Protein AF-A0A3B9PNT5-F1 (afdb_monomer)

Sequence (112 aa):
MKRILAICIAGLFSGGALAADLMQVYRDALANDAKFSAARAQYEAGQEKVVQGRAGLLPQVGMDANTTWNDANLKPGGGRLPTTESYNSNGYGVQLTQPLFRWQNWVQFKQG

Secondary structure (DSSP, 8-state):
-HHHHHHHHHHHT-----PPPHHHHHHHHHHH-HHHHHHHHHHHHHHHHHHHHHHTTSPEEEEEEEEEEEEEEE--SSSPPPEEEEEEEEEEEEEEE--S--HHHHHHHHH-

Nearest PDB structures (foldseek):
  8ekm-assembly1_E  TM=8.157E-01  e=6.311E-01  Clostridioides difficile R20291
  4tw1-assembly1_G  TM=7.531E-01  e=8.207E-01  Staphylococcus aureus subsp. aureus USA300_TCH1516
  4r25-assembly1_A  TM=3.579E-01  e=1.300E+00  Bacillus subtilis subsp. subtilis str. 168
  3o44-assembly1_B  TM=4.616E-01  e=1.805E+00  Vibrio cholerae 12129(1)
  8rna-assembly1_E  TM=3.682E-01  e=2.676E+00  Influenza B virus (B/Memphis/13/2003)

Radius of gyration: 35.28 Å; Cα contacts (8 Å, |Δi|>4): 92; chains: 1; bounding box: 79×71×75 Å

pLDDT: mean 85.48, std 12.15, range [53.5, 97.69]

Solvent-accessible surface area (backbone atoms only — not comparable to full-atom values): 6824 Å² total; per-residue (Å²): 113,74,70,60,54,54,52,57,54,54,57,75,66,63,68,73,85,74,75,77,49,69,69,54,54,50,53,52,41,75,74,63,38,63,67,61,53,48,53,50,51,51,51,54,55,51,60,48,31,38,56,56,20,48,55,60,71,44,68,46,76,51,74,49,75,50,74,45,81,42,79,44,79,45,75,53,81,90,88,52,76,71,46,78,50,73,52,77,47,73,49,75,49,76,47,80,49,69,76,91,80,60,70,69,38,54,53,46,32,73,68,73

Foldseek 3Di:
DVVVVVVVVVVVPPPDPPPQDPVNVVVVCCVPPPVNVVVVVVVVVVVCQLVVLVVLQAKDKDKDKDKDWDWDFDDDPDPDDIDIDIDMDIDIDMDIGHDPDDVVSVVSNVVD

Mean predicted aligned error: 12.71 Å

Structure (mmCIF, N/CA/C/O backbone):
data_AF-A0A3B9PNT5-F1
#
_entry.id   AF-A0A3B9PNT5-F1
#
loop_
_atom_site.group_PDB
_atom_site.id
_atom_site.type_symbol
_atom_site.label_atom_id
_atom_site.label_alt_id
_atom_site.label_comp_id
_atom_site.label_asym_id
_atom_site.label_entity_id
_atom_site.label_seq_id
_atom_site.pdbx_PDB_ins_code
_atom_site.Cartn_x
_atom_site.Cartn_y
_atom_site.Cartn_z
_atom_site.occupancy
_atom_site.B_iso_or_equiv
_atom_site.auth_seq_id
_atom_site.auth_comp_id
_atom_site.auth_asym_id
_atom_site.auth_atom_id
_atom_site.pdbx_PDB_model_num
ATOM 1 N N . MET A 1 1 ? -17.929 48.471 53.606 1.00 54.31 1 MET A N 1
ATOM 2 C CA . MET A 1 1 ? -18.390 48.685 52.211 1.00 54.31 1 MET A CA 1
ATOM 3 C C . MET A 1 1 ? -17.729 47.750 51.191 1.00 54.31 1 MET A C 1
ATOM 5 O O . MET A 1 1 ? -18.456 47.113 50.447 1.00 54.31 1 MET A O 1
ATOM 9 N N . LYS A 1 2 ? -16.398 47.559 51.190 1.00 53.50 2 LYS A N 1
ATOM 10 C CA . LYS A 1 2 ? -15.703 46.677 50.216 1.00 53.50 2 LYS A CA 1
ATOM 11 C C . LYS A 1 2 ? -16.120 45.188 50.254 1.00 53.50 2 LYS A C 1
ATOM 13 O O . LYS A 1 2 ? -16.168 44.545 49.216 1.00 53.50 2 LYS A O 1
ATOM 18 N N . ARG A 1 3 ? -16.473 44.655 51.435 1.00 59.78 3 ARG A N 1
ATOM 19 C CA . ARG A 1 3 ? -16.910 43.250 51.609 1.00 59.78 3 ARG A CA 1
ATOM 20 C C . ARG A 1 3 ? -18.320 42.965 51.072 1.00 59.78 3 ARG A C 1
ATOM 22 O O . ARG A 1 3 ? -18.572 41.865 50.609 1.00 59.78 3 ARG A O 1
ATOM 29 N N . ILE A 1 4 ? -19.207 43.962 51.095 1.00 70.31 4 ILE A N 1
ATOM 30 C CA . ILE A 1 4 ? -20.580 43.837 50.575 1.00 70.31 4 ILE A CA 1
ATOM 31 C C . ILE A 1 4 ? -20.550 43.832 49.044 1.00 70.31 4 ILE A C 1
ATOM 33 O O . ILE A 1 4 ? -21.195 43.003 48.415 1.00 70.31 4 ILE A O 1
ATOM 37 N N . LEU A 1 5 ? -19.705 44.684 48.452 1.00 68.50 5 LEU A N 1
ATOM 38 C CA . LEU A 1 5 ? -19.495 44.721 47.006 1.00 68.50 5 LEU A CA 1
ATOM 39 C C . LEU A 1 5 ? -18.937 43.388 46.470 1.00 68.50 5 LEU A C 1
ATOM 41 O O . LEU A 1 5 ? -19.401 42.900 45.446 1.00 68.50 5 LEU A O 1
ATOM 45 N N . ALA A 1 6 ? -18.000 42.764 47.194 1.00 69.56 6 ALA A N 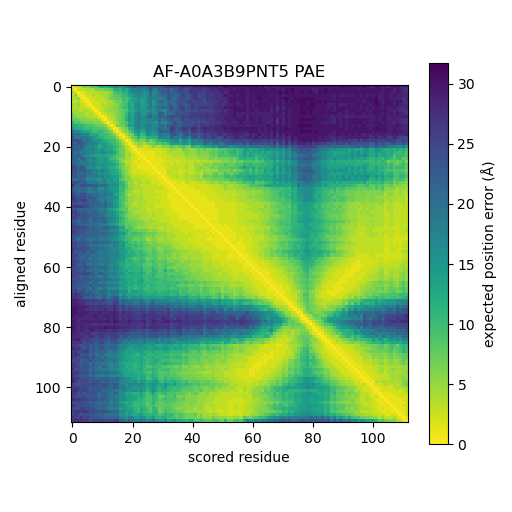1
ATOM 46 C CA . ALA A 1 6 ? -17.445 41.459 46.826 1.00 69.56 6 ALA A CA 1
ATOM 47 C C . ALA A 1 6 ? -18.493 40.326 46.850 1.00 69.56 6 ALA A C 1
ATOM 49 O O . ALA A 1 6 ? -18.469 39.454 45.986 1.00 69.56 6 ALA A O 1
ATOM 50 N N . ILE A 1 7 ? -19.443 40.362 47.793 1.00 72.50 7 ILE A N 1
ATOM 51 C CA . ILE A 1 7 ? -20.529 39.372 47.894 1.00 72.50 7 ILE A CA 1
ATOM 52 C C . ILE A 1 7 ? -21.556 39.563 46.768 1.00 72.50 7 ILE A C 1
ATOM 54 O O . ILE A 1 7 ? -21.992 38.584 46.166 1.00 72.50 7 ILE A O 1
ATOM 58 N N . CYS A 1 8 ? -21.898 40.808 46.421 1.00 67.62 8 CYS A N 1
ATOM 59 C CA . CYS A 1 8 ? -22.791 41.098 45.296 1.00 67.62 8 CYS A CA 1
ATOM 60 C C . CYS A 1 8 ? -22.202 40.657 43.946 1.00 67.62 8 CYS A C 1
ATOM 62 O O . CYS A 1 8 ? -22.927 40.128 43.108 1.00 67.62 8 CYS A O 1
ATOM 64 N N . ILE A 1 9 ? -20.890 40.823 43.746 1.00 69.00 9 ILE A N 1
ATOM 65 C CA . ILE A 1 9 ? -20.208 40.375 42.521 1.00 69.00 9 ILE A CA 1
ATOM 66 C C . ILE A 1 9 ? -20.164 38.842 42.445 1.00 69.00 9 ILE A C 1
ATOM 68 O O . ILE A 1 9 ? -20.408 38.284 41.380 1.00 69.00 9 ILE A O 1
ATOM 72 N N . ALA A 1 10 ? -19.931 38.149 43.564 1.00 67.69 10 ALA A N 1
ATOM 73 C CA . ALA A 1 10 ? -19.965 36.685 43.601 1.00 67.69 10 ALA A CA 1
ATOM 74 C C . ALA A 1 10 ? -21.370 36.118 43.310 1.00 67.69 10 ALA A C 1
ATOM 76 O O . ALA A 1 10 ? -21.492 35.105 42.626 1.00 67.69 10 ALA A O 1
ATOM 77 N N . GLY A 1 11 ? -22.433 36.795 43.762 1.00 67.25 11 GLY A N 1
ATOM 78 C CA . GLY A 1 11 ? -23.819 36.408 43.472 1.00 67.25 11 GLY A CA 1
ATOM 79 C C . GLY A 1 11 ? -24.211 36.553 41.996 1.00 67.25 11 GLY A C 1
ATOM 80 O O . GLY A 1 11 ? -24.981 35.743 41.491 1.00 67.25 11 GLY A O 1
ATOM 81 N N . LEU A 1 12 ? -23.639 37.526 41.278 1.00 65.38 12 LEU A N 1
ATOM 82 C CA . LEU A 1 12 ? -23.878 37.719 39.838 1.00 65.38 12 LEU A CA 1
ATOM 83 C C . LEU A 1 12 ? -23.217 36.639 38.962 1.00 65.38 12 LEU A C 1
ATOM 85 O O . LEU A 1 12 ? -23.645 36.437 37.829 1.00 65.38 12 LEU A O 1
ATOM 89 N N . PHE A 1 13 ? -22.219 35.920 39.488 1.00 61.38 13 PHE A N 1
ATOM 90 C CA . PHE A 1 13 ? -21.577 34.772 38.830 1.00 61.38 13 PHE A CA 1
ATOM 91 C C . PHE A 1 13 ? -22.154 33.414 39.256 1.00 61.38 13 PHE A C 1
ATOM 93 O O . PHE A 1 13 ? -21.686 32.379 38.785 1.00 61.38 13 PHE A O 1
ATOM 100 N N . SER A 1 14 ? -23.204 33.395 40.087 1.00 60.19 14 SER A N 1
ATOM 101 C CA . SER A 1 14 ? -23.994 32.193 40.378 1.00 60.19 14 SER A CA 1
ATOM 102 C C . SER A 1 14 ? -24.901 31.847 39.187 1.00 60.19 14 SER A C 1
ATOM 104 O O . SER A 1 14 ? -26.127 31.801 39.304 1.00 60.19 14 SER A O 1
ATOM 106 N N . GLY A 1 15 ? -24.302 31.631 38.014 1.00 60.94 15 GLY A N 1
ATOM 107 C CA . GLY A 1 15 ? -24.979 31.027 36.875 1.00 60.94 15 GLY A CA 1
ATOM 108 C C . GLY A 1 15 ? -25.471 29.646 37.289 1.00 60.94 15 GLY A C 1
ATOM 109 O O . GLY A 1 15 ? -24.680 28.814 37.732 1.00 60.94 15 GLY A O 1
ATOM 110 N N . GLY A 1 16 ? -26.785 29.435 37.217 1.00 54.53 16 GLY A N 1
ATOM 111 C CA . GLY A 1 16 ? -27.402 28.165 37.574 1.00 54.53 16 GLY A CA 1
ATOM 112 C C . GLY A 1 16 ? -26.721 27.011 36.844 1.00 54.53 16 GLY A C 1
ATOM 113 O O . GLY A 1 16 ? -26.426 27.109 35.654 1.00 54.53 16 GLY A O 1
ATOM 114 N N . ALA A 1 17 ? -26.469 25.920 37.563 1.00 58.62 17 ALA A N 1
ATOM 115 C CA . ALA A 1 17 ? -26.061 24.669 36.949 1.00 58.62 17 ALA A CA 1
ATOM 116 C C . ALA A 1 17 ? -27.192 24.213 36.011 1.00 58.62 17 ALA A C 1
ATOM 118 O O . ALA A 1 17 ? -28.193 23.657 36.459 1.00 58.62 17 ALA A O 1
ATOM 119 N N . LEU A 1 18 ? -27.068 24.511 34.715 1.00 62.75 18 LEU A N 1
ATOM 120 C CA . LEU A 1 18 ? -27.946 23.962 33.692 1.00 62.75 18 LEU A CA 1
ATOM 121 C C . LEU A 1 18 ? -27.649 22.465 33.638 1.00 62.75 18 LEU A C 1
ATOM 123 O O . LEU A 1 18 ? -26.581 22.057 33.183 1.00 62.75 18 LEU A O 1
ATOM 127 N N . ALA A 1 19 ? -28.553 21.658 34.191 1.00 67.25 19 ALA A N 1
ATOM 128 C CA . ALA A 1 19 ? -28.446 20.211 34.111 1.00 67.25 19 ALA A CA 1
ATOM 129 C C . ALA A 1 19 ? -28.335 19.820 32.633 1.00 67.25 19 ALA A C 1
ATOM 131 O O . ALA A 1 19 ? -29.165 20.230 31.819 1.00 67.25 19 ALA A O 1
ATOM 132 N N . ALA A 1 20 ? -27.290 19.072 32.284 1.00 69.25 20 ALA A N 1
ATOM 133 C CA . ALA A 1 20 ? -27.142 18.574 30.930 1.00 69.25 20 ALA A CA 1
ATOM 134 C C . ALA A 1 20 ? -28.305 17.617 30.634 1.00 69.25 20 ALA A C 1
ATOM 136 O O . ALA A 1 20 ? -28.544 16.673 31.392 1.00 69.25 20 ALA A O 1
ATOM 137 N N . ASP A 1 21 ? -29.039 17.883 29.554 1.00 84.31 21 ASP A N 1
ATOM 138 C CA . ASP A 1 21 ? -30.103 16.997 29.097 1.00 84.31 21 ASP A CA 1
ATOM 139 C C . ASP A 1 21 ? -29.503 15.632 28.731 1.00 84.31 21 ASP A C 1
ATOM 141 O O . ASP A 1 21 ? -28.454 15.554 28.086 1.00 84.31 21 ASP A O 1
ATOM 145 N N . LEU A 1 22 ? -30.160 14.541 29.129 1.00 84.38 22 LEU A N 1
ATOM 146 C CA . LEU A 1 22 ? -29.650 13.188 28.900 1.00 84.38 22 LEU A CA 1
ATOM 147 C C . LEU A 1 22 ? -29.428 12.930 27.404 1.00 84.38 22 LEU A C 1
ATOM 149 O O . LEU A 1 22 ? -28.447 12.293 27.020 1.00 84.38 22 LEU A O 1
ATOM 153 N N . MET A 1 23 ? -30.301 13.472 26.549 1.00 89.19 23 MET A N 1
ATOM 154 C CA . MET A 1 23 ? -30.140 13.366 25.101 1.00 89.19 23 MET A CA 1
ATOM 155 C C . MET A 1 23 ? -28.972 14.192 24.567 1.00 89.19 23 MET A C 1
ATOM 157 O O . MET A 1 23 ? -28.363 13.789 23.575 1.00 89.19 23 MET A O 1
ATOM 161 N N . GLN A 1 24 ? -28.641 15.314 25.203 1.00 87.44 24 GLN A N 1
ATOM 162 C CA . GLN A 1 24 ? -27.465 16.105 24.856 1.00 87.44 24 GLN A CA 1
ATOM 163 C C . GLN A 1 24 ? -26.185 15.346 25.219 1.00 87.44 24 GLN A C 1
ATOM 165 O O . GLN A 1 24 ? -25.346 15.129 24.350 1.00 87.44 24 GLN A O 1
ATOM 170 N N . VAL A 1 25 ? -26.096 14.822 26.446 1.00 87.62 25 VAL A N 1
ATOM 171 C CA . VAL A 1 25 ? -24.952 14.008 26.894 1.00 87.62 25 VAL A CA 1
ATOM 172 C C . VAL A 1 25 ? -24.781 12.758 26.027 1.00 87.62 25 VAL A C 1
ATOM 174 O O . VAL A 1 25 ? -23.660 12.400 25.678 1.00 87.62 25 VAL A O 1
ATOM 177 N N . TYR A 1 26 ? -25.878 12.111 25.623 1.00 87.69 26 TYR A N 1
ATOM 178 C CA . TYR A 1 26 ? -25.833 10.962 24.717 1.00 87.69 26 TYR A CA 1
ATOM 179 C C . TYR A 1 26 ? -25.258 11.316 23.339 1.00 87.69 26 TYR A C 1
ATOM 181 O O . TYR A 1 26 ? -24.426 10.579 22.813 1.00 87.69 26 TYR A O 1
ATOM 189 N N . ARG A 1 27 ? -25.680 12.439 22.743 1.00 89.19 27 ARG A N 1
ATOM 190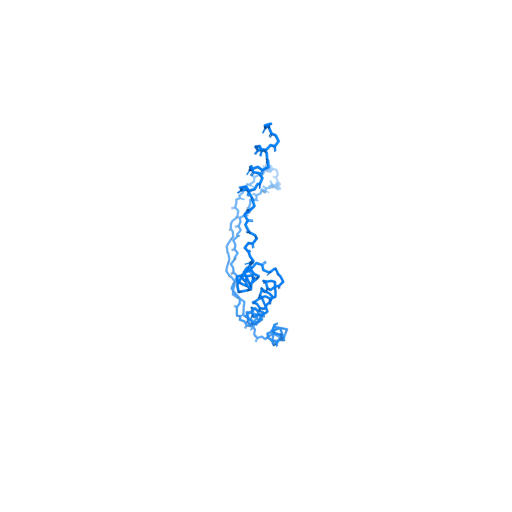 C CA . ARG A 1 27 ? -25.159 12.890 21.441 1.00 89.19 27 ARG A CA 1
ATOM 191 C C . ARG A 1 27 ? -23.684 13.262 21.533 1.00 89.19 27 ARG A C 1
ATOM 193 O O . ARG A 1 27 ? -22.914 12.869 20.660 1.00 89.19 27 ARG A O 1
ATOM 200 N N . ASP A 1 28 ? -23.301 13.956 22.600 1.00 87.44 28 ASP A N 1
ATOM 201 C CA . ASP A 1 28 ? -21.912 14.336 22.851 1.00 87.44 28 ASP A CA 1
ATOM 202 C C . ASP A 1 28 ? -21.030 13.097 23.041 1.00 87.44 28 ASP A C 1
ATOM 204 O O . ASP A 1 28 ? -19.941 13.026 22.469 1.00 87.44 28 ASP A O 1
ATOM 208 N N . ALA A 1 29 ? -21.522 12.084 23.764 1.00 86.81 29 ALA A N 1
ATOM 209 C CA . ALA A 1 29 ? -20.847 10.799 23.911 1.00 86.81 29 ALA A CA 1
ATOM 210 C C . ALA A 1 29 ? -20.747 10.051 22.574 1.00 86.81 29 ALA A C 1
ATOM 212 O O . ALA A 1 29 ? -19.675 9.580 22.221 1.00 86.81 29 ALA A O 1
ATOM 213 N N . LEU A 1 30 ? -21.811 9.986 21.774 1.00 86.81 30 LEU A N 1
ATOM 214 C CA . LEU A 1 30 ? -21.770 9.304 20.476 1.00 86.81 30 LEU A CA 1
ATOM 215 C C . LEU A 1 30 ? -20.777 9.959 19.498 1.00 86.81 30 LEU A C 1
ATOM 217 O O . LEU A 1 30 ? -20.178 9.264 18.680 1.00 86.81 30 LEU A O 1
ATOM 221 N N . ALA A 1 31 ? -20.584 11.277 19.596 1.00 87.81 31 ALA A N 1
ATOM 222 C CA . ALA A 1 31 ? -19.636 12.020 18.772 1.00 87.81 31 ALA A CA 1
ATOM 223 C C . ALA A 1 31 ? -18.181 11.957 19.273 1.00 87.81 31 ALA A C 1
ATOM 225 O O . ALA A 1 31 ? -17.268 12.006 18.453 1.00 87.81 31 ALA A O 1
ATOM 226 N N . ASN A 1 32 ? -17.950 11.862 20.589 1.00 89.19 32 ASN A N 1
ATOM 227 C CA . ASN A 1 32 ? -16.616 12.032 21.186 1.00 89.19 32 ASN A CA 1
ATOM 228 C C . ASN A 1 32 ? -16.102 10.812 21.968 1.00 89.19 32 ASN A C 1
ATOM 230 O O . ASN A 1 32 ? -14.959 10.822 22.430 1.00 89.19 32 ASN A O 1
ATOM 234 N N . ASP A 1 33 ? -16.904 9.761 22.147 1.00 94.69 33 ASP A N 1
ATOM 235 C CA . ASP A 1 33 ? -16.468 8.567 22.866 1.00 94.69 33 ASP A CA 1
ATOM 236 C C . ASP A 1 33 ? -15.421 7.799 22.045 1.00 94.69 33 ASP A C 1
ATOM 238 O O . ASP A 1 33 ? -15.666 7.285 20.945 1.00 94.69 33 ASP A O 1
ATOM 242 N N . ALA A 1 34 ? -14.216 7.719 22.608 1.00 93.12 34 ALA A N 1
ATOM 243 C CA . ALA A 1 34 ? -13.078 7.080 21.967 1.00 93.12 34 ALA A CA 1
ATOM 244 C C . ALA A 1 34 ? -13.246 5.558 21.840 1.00 93.12 34 ALA A C 1
ATOM 246 O O . ALA A 1 34 ? -12.753 4.977 20.875 1.00 93.12 34 ALA A O 1
ATOM 247 N N . LYS A 1 35 ? -13.939 4.893 22.776 1.00 94.62 35 LYS A N 1
ATOM 248 C CA . LYS A 1 35 ? -14.145 3.436 22.727 1.00 94.62 35 LYS A CA 1
ATOM 249 C C . LYS A 1 35 ? -15.121 3.072 21.618 1.00 94.62 35 LYS A C 1
ATOM 251 O O . LYS A 1 35 ? -14.858 2.139 20.864 1.00 94.62 35 LYS A O 1
ATOM 256 N N . PHE A 1 36 ? -16.211 3.820 21.496 1.00 93.62 36 PHE A N 1
ATOM 257 C CA . PHE A 1 36 ? -17.179 3.668 20.421 1.00 93.62 36 PHE A CA 1
ATOM 258 C C . PHE A 1 36 ? -16.535 3.946 19.061 1.00 93.62 36 PHE A C 1
ATOM 260 O O . PHE A 1 36 ? -16.638 3.122 18.154 1.00 93.62 36 PHE A O 1
ATOM 267 N N . SER A 1 37 ? -15.792 5.048 18.942 1.00 93.12 37 SER A N 1
ATOM 268 C CA . SER A 1 37 ? -15.064 5.388 17.713 1.00 93.12 37 SER A CA 1
ATOM 269 C C . SER A 1 37 ? -14.039 4.314 17.336 1.00 93.12 37 SER A C 1
ATOM 271 O O . SER A 1 37 ? -13.955 3.924 16.172 1.00 93.12 37 SER A O 1
ATOM 273 N N . ALA A 1 38 ? -13.308 3.768 18.314 1.00 95.31 38 ALA A N 1
ATOM 274 C CA . ALA A 1 38 ? -12.371 2.670 18.093 1.00 95.31 38 ALA A CA 1
ATOM 275 C C . ALA A 1 38 ? -13.080 1.385 17.640 1.00 95.31 38 ALA A C 1
ATOM 277 O O . ALA A 1 38 ? -12.644 0.762 16.676 1.00 95.31 38 ALA A O 1
ATOM 278 N N . ALA A 1 39 ? -14.185 1.003 18.287 1.00 95.69 39 ALA A N 1
ATOM 279 C CA . ALA A 1 39 ? -14.974 -0.164 17.896 1.00 95.69 39 ALA A CA 1
ATOM 280 C C . ALA A 1 39 ? -15.543 -0.016 16.476 1.00 95.69 39 ALA A C 1
ATOM 282 O O . ALA A 1 39 ? -15.513 -0.962 15.690 1.00 95.69 39 ALA A O 1
ATOM 283 N N . ARG A 1 40 ? -16.001 1.188 16.114 1.00 95.25 40 ARG A N 1
ATOM 284 C CA . ARG A 1 40 ? -16.460 1.504 14.759 1.00 95.25 40 ARG A CA 1
ATOM 285 C C . ARG A 1 40 ? -15.334 1.378 13.734 1.00 95.25 40 ARG A C 1
ATOM 287 O O . ARG A 1 40 ? -15.517 0.698 12.730 1.00 95.25 40 ARG A O 1
ATOM 294 N N . ALA A 1 41 ? -14.171 1.968 13.999 1.00 96.12 41 ALA A N 1
ATOM 295 C CA . ALA A 1 41 ? -13.016 1.864 13.109 1.00 96.12 41 ALA A CA 1
ATOM 296 C C . ALA A 1 41 ? -12.539 0.409 12.955 1.00 96.12 41 ALA A C 1
ATOM 298 O O . ALA A 1 41 ? -12.174 -0.013 11.862 1.00 96.12 41 ALA A O 1
ATOM 299 N N . GLN A 1 42 ? -12.588 -0.389 14.026 1.00 96.56 42 GLN A N 1
ATOM 300 C CA . GLN A 1 42 ? -12.292 -1.824 13.970 1.00 96.56 42 GLN A CA 1
ATOM 301 C C . GLN A 1 42 ? -13.301 -2.591 13.115 1.00 96.56 42 GLN A C 1
ATOM 303 O O . GLN A 1 42 ? -12.909 -3.479 12.361 1.00 96.56 42 GLN A O 1
ATOM 308 N N . TYR A 1 43 ? -14.586 -2.255 13.214 1.00 95.88 43 TYR A N 1
ATOM 309 C CA . TYR A 1 43 ? -15.626 -2.844 12.378 1.00 95.88 43 TYR A CA 1
ATOM 310 C C . TYR A 1 43 ? -15.427 -2.498 10.897 1.00 95.88 43 TYR A C 1
ATOM 312 O O . TYR A 1 43 ? -15.464 -3.391 10.052 1.00 95.88 43 TYR A O 1
ATOM 320 N N . GLU A 1 44 ? -15.157 -1.231 10.581 1.00 96.69 44 GLU A N 1
ATOM 321 C CA . GLU A 1 44 ? -14.847 -0.775 9.220 1.00 96.69 44 GLU A CA 1
ATOM 322 C C . GLU A 1 44 ? -13.585 -1.474 8.680 1.00 96.69 44 GLU A C 1
ATOM 324 O O . GLU A 1 44 ? -13.625 -2.076 7.609 1.00 96.69 44 GLU A O 1
ATOM 329 N N . ALA A 1 45 ? -12.504 -1.534 9.463 1.00 95.50 45 ALA A N 1
ATOM 330 C CA . ALA A 1 45 ? -11.292 -2.271 9.100 1.00 95.50 45 ALA A CA 1
ATOM 331 C C . ALA A 1 45 ? -11.545 -3.776 8.899 1.00 95.50 45 ALA A C 1
ATOM 333 O O . ALA A 1 45 ? -10.940 -4.396 8.027 1.00 95.50 45 ALA A O 1
ATOM 334 N N . GLY A 1 46 ? -12.439 -4.370 9.695 1.00 93.94 46 GLY A N 1
ATOM 335 C CA . GLY A 1 46 ? -12.852 -5.764 9.564 1.00 93.94 46 GLY A CA 1
ATOM 336 C C . GLY A 1 46 ? -13.581 -6.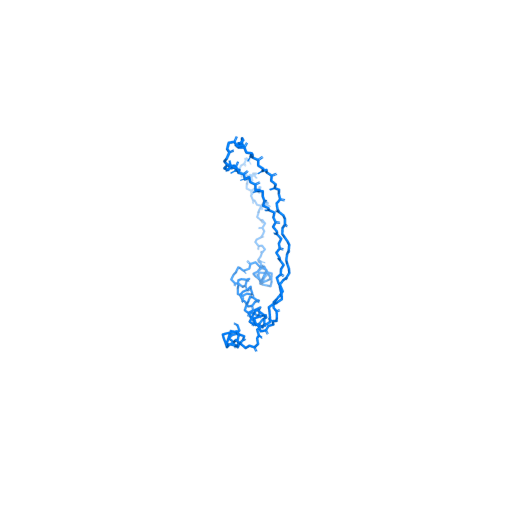042 8.250 1.00 93.94 46 GLY A C 1
ATOM 337 O O . GLY A 1 46 ? -13.321 -7.063 7.618 1.00 93.94 46 GLY A O 1
ATOM 338 N N . GLN A 1 47 ? -14.441 -5.123 7.802 1.00 94.25 47 GLN A N 1
ATOM 339 C CA . GLN A 1 47 ? -15.132 -5.243 6.515 1.00 94.25 47 GLN A CA 1
ATOM 340 C C . GLN A 1 47 ? -14.161 -5.197 5.326 1.00 94.25 47 GLN A C 1
ATOM 342 O O . GLN A 1 47 ? -14.319 -5.964 4.374 1.00 94.25 47 GLN A O 1
ATOM 347 N N . GLU A 1 48 ? -13.119 -4.365 5.400 1.00 94.75 48 GLU A N 1
ATOM 348 C CA . GLU A 1 48 ? -12.122 -4.236 4.328 1.00 94.75 48 GLU A CA 1
ATOM 349 C C . GLU A 1 48 ? -11.264 -5.492 4.135 1.00 94.75 48 GLU A C 1
ATOM 351 O O . GLU A 1 48 ? -10.730 -5.719 3.045 1.00 94.75 48 GLU A O 1
ATOM 356 N N . LYS A 1 49 ? -11.153 -6.363 5.145 1.00 92.69 49 LYS A N 1
ATOM 357 C CA . LYS A 1 49 ? -10.335 -7.574 5.018 1.00 92.69 49 LYS A CA 1
ATOM 358 C C . LYS A 1 49 ? -10.832 -8.521 3.922 1.00 92.69 49 LYS A C 1
ATOM 360 O O . LYS A 1 49 ? -10.022 -9.065 3.174 1.00 92.69 49 LYS A O 1
ATOM 365 N N . VAL A 1 50 ? -12.149 -8.624 3.717 1.00 91.50 50 VAL A N 1
ATOM 366 C CA . VAL A 1 50 ? -12.731 -9.435 2.628 1.00 91.50 50 VAL A CA 1
ATOM 367 C C . VAL A 1 50 ? -12.287 -8.922 1.256 1.00 91.50 50 VAL A C 1
ATOM 369 O O . VAL A 1 50 ? -11.995 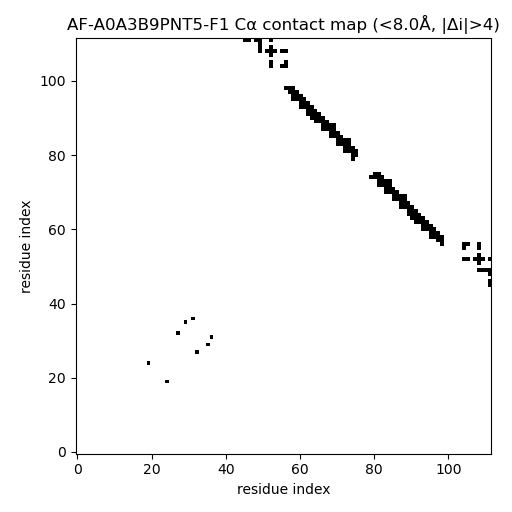-9.707 0.347 1.00 91.50 50 VAL A O 1
ATOM 372 N N . VAL A 1 51 ? -12.236 -7.599 1.089 1.00 92.94 51 VAL A N 1
ATOM 373 C CA . VAL A 1 51 ? -11.789 -6.956 -0.153 1.00 92.94 51 VAL A CA 1
ATOM 374 C C . VAL A 1 51 ? -10.292 -7.193 -0.356 1.00 92.94 51 VAL A C 1
ATOM 376 O O . VAL A 1 51 ? -9.882 -7.587 -1.449 1.00 92.94 51 VAL A O 1
ATOM 379 N N . GLN A 1 52 ? -9.487 -7.070 0.702 1.00 92.69 52 GLN A N 1
ATOM 380 C CA . GLN A 1 52 ? -8.050 -7.366 0.672 1.00 92.69 52 GLN A CA 1
ATOM 381 C C . GLN A 1 52 ? -7.765 -8.837 0.332 1.00 92.69 52 GLN A C 1
ATOM 383 O O . GLN A 1 52 ? -6.932 -9.126 -0.527 1.00 92.69 52 GLN A O 1
ATOM 388 N N . GLY A 1 53 ? -8.492 -9.777 0.938 1.00 91.12 53 GLY A N 1
ATOM 389 C CA . GLY A 1 53 ? -8.380 -11.203 0.634 1.00 91.12 53 GLY A CA 1
ATOM 390 C C . GLY A 1 53 ? -8.739 -11.512 -0.821 1.00 91.12 53 GLY A C 1
ATOM 391 O O . GLY A 1 53 ? -8.045 -12.283 -1.486 1.00 91.12 53 GLY A O 1
ATOM 392 N N . ARG A 1 54 ? -9.773 -10.853 -1.361 1.00 92.06 54 ARG A N 1
ATOM 393 C CA . ARG A 1 54 ? -10.166 -10.981 -2.774 1.00 92.06 54 ARG A CA 1
ATOM 394 C C . ARG A 1 54 ? -9.101 -10.442 -3.722 1.00 92.06 54 ARG A C 1
ATOM 396 O O . ARG A 1 54 ? -8.881 -11.049 -4.766 1.00 92.06 54 ARG A O 1
ATOM 403 N N . ALA A 1 55 ? -8.425 -9.350 -3.367 1.00 91.88 55 ALA A N 1
ATOM 404 C CA . ALA A 1 55 ? -7.358 -8.775 -4.185 1.00 91.88 55 ALA A CA 1
ATOM 405 C C . ALA A 1 55 ? -6.223 -9.780 -4.450 1.00 91.88 55 ALA A C 1
ATOM 407 O O . ALA A 1 55 ? -5.646 -9.781 -5.533 1.00 91.88 55 ALA A O 1
ATOM 408 N N . GLY A 1 56 ? -5.957 -10.700 -3.515 1.00 90.38 56 GLY A N 1
ATOM 409 C CA . GLY A 1 56 ? -4.989 -11.783 -3.707 1.00 90.38 56 GLY A CA 1
ATOM 410 C C . GLY A 1 56 ? -5.393 -12.830 -4.756 1.00 90.38 56 GLY A C 1
ATOM 411 O O . GLY A 1 56 ? -4.542 -13.589 -5.216 1.00 90.38 56 GLY A O 1
ATOM 412 N N . LEU A 1 57 ? -6.667 -12.908 -5.145 1.00 91.69 57 LEU A N 1
ATOM 413 C CA . LEU A 1 57 ? -7.155 -13.827 -6.183 1.00 91.69 57 LEU A CA 1
ATOM 414 C C . LEU A 1 57 ? -7.160 -13.200 -7.583 1.00 91.69 57 LEU A C 1
ATOM 416 O O . LEU A 1 57 ? -7.386 -13.902 -8.567 1.00 91.69 57 LEU A O 1
ATOM 420 N N . LEU A 1 58 ? -6.937 -11.891 -7.674 1.00 93.44 58 LEU A N 1
ATOM 421 C CA . LEU A 1 58 ? -6.952 -11.146 -8.925 1.00 93.44 58 LEU A CA 1
ATOM 422 C C . LEU A 1 58 ? -5.530 -11.000 -9.490 1.00 93.44 58 LEU A C 1
ATOM 424 O O . LEU A 1 58 ? -4.550 -11.116 -8.747 1.00 93.44 58 LEU A O 1
ATOM 428 N N . PRO A 1 59 ? -5.388 -10.737 -10.801 1.00 94.75 59 PRO A N 1
ATOM 429 C CA . PRO A 1 59 ? -4.113 -10.318 -11.362 1.00 94.75 59 PRO A CA 1
ATOM 430 C C . PRO A 1 59 ? -3.628 -9.021 -10.707 1.00 94.75 59 PRO A C 1
ATOM 432 O O . PRO A 1 59 ? -4.412 -8.095 -10.497 1.00 94.75 59 PRO A O 1
ATOM 435 N N . GLN A 1 60 ? -2.333 -8.942 -10.422 1.00 94.31 60 GLN A N 1
ATOM 436 C CA . GLN A 1 60 ? -1.690 -7.729 -9.929 1.00 94.31 60 GLN A CA 1
ATOM 437 C C . GLN A 1 60 ? -0.938 -7.032 -11.055 1.00 94.31 60 GLN A C 1
ATOM 439 O O . GLN A 1 60 ? -0.244 -7.682 -11.837 1.00 94.31 60 GLN A O 1
ATOM 444 N N . VAL A 1 61 ? -1.059 -5.708 -11.108 1.00 96.06 61 VAL A N 1
ATOM 445 C CA . VAL A 1 61 ? -0.289 -4.849 -12.009 1.00 96.06 61 VAL A CA 1
ATOM 446 C C . VAL A 1 61 ? 0.625 -3.978 -11.159 1.00 96.06 61 VAL A C 1
ATOM 448 O O . VAL A 1 61 ? 0.146 -3.248 -10.294 1.00 96.06 61 VAL A O 1
ATOM 451 N N . GLY A 1 62 ? 1.927 -4.078 -11.400 1.00 96.62 62 GLY A N 1
ATOM 452 C CA . GLY A 1 62 ? 2.954 -3.212 -10.835 1.00 96.62 62 GLY A CA 1
ATOM 453 C C . GLY A 1 62 ? 3.528 -2.288 -11.903 1.00 96.62 62 GLY A C 1
ATOM 454 O O . GLY A 1 62 ? 3.511 -2.612 -13.092 1.00 96.62 62 GLY A O 1
ATOM 455 N N . MET A 1 63 ? 4.009 -1.129 -11.471 1.00 97.44 63 MET A N 1
ATOM 456 C CA . MET A 1 63 ? 4.820 -0.232 -12.281 1.00 97.44 63 MET A CA 1
ATOM 457 C C . MET A 1 63 ? 6.004 0.208 -11.433 1.00 97.44 63 MET A C 1
ATOM 459 O O . MET A 1 63 ? 5.825 0.603 -10.283 1.00 97.44 63 MET A O 1
ATOM 463 N N . ASP A 1 64 ? 7.183 0.203 -12.037 1.00 97.12 64 ASP A N 1
ATOM 464 C CA . ASP A 1 64 ? 8.418 0.643 -11.411 1.00 97.12 64 ASP A CA 1
ATOM 465 C C . ASP A 1 64 ? 9.096 1.692 -12.288 1.00 97.12 64 ASP A C 1
ATOM 467 O O . ASP A 1 64 ? 9.098 1.599 -13.517 1.00 97.12 64 ASP A O 1
ATOM 471 N N . ALA A 1 65 ? 9.698 2.688 -11.646 1.00 97.69 65 ALA A N 1
ATOM 472 C CA . ALA A 1 65 ? 10.520 3.700 -12.288 1.00 97.69 65 ALA A CA 1
ATOM 473 C C . ALA A 1 65 ? 11.745 3.973 -11.414 1.00 97.69 65 ALA A C 1
ATOM 475 O O . ALA A 1 65 ? 11.629 4.112 -10.197 1.00 97.69 65 ALA A O 1
ATOM 476 N N . ASN A 1 66 ? 12.920 4.055 -12.024 1.00 97.44 66 ASN A N 1
ATOM 477 C CA . ASN A 1 66 ? 14.164 4.343 -11.335 1.00 97.44 66 ASN A CA 1
ATOM 478 C C . ASN A 1 66 ? 15.073 5.257 -12.162 1.00 97.44 66 ASN A C 1
ATOM 480 O O . ASN A 1 66 ? 14.978 5.355 -13.386 1.00 97.44 66 ASN A O 1
ATOM 484 N N . THR A 1 67 ? 15.958 5.938 -11.447 1.00 97.62 67 THR A N 1
ATOM 485 C CA . THR A 1 67 ? 17.080 6.689 -11.997 1.00 97.62 67 THR A CA 1
ATOM 486 C C . THR A 1 67 ? 18.306 6.307 -11.181 1.00 97.62 67 THR A C 1
ATOM 488 O O . THR A 1 67 ? 18.218 6.084 -9.972 1.00 97.62 67 THR A O 1
ATOM 491 N N . THR A 1 68 ? 19.441 6.120 -11.829 1.00 97.19 68 THR A N 1
ATOM 492 C CA . THR A 1 68 ? 20.671 5.662 -11.196 1.00 97.19 68 THR A CA 1
ATOM 493 C C . THR A 1 68 ? 21.823 6.406 -11.832 1.00 97.19 68 THR A C 1
ATOM 495 O O . THR A 1 68 ? 22.132 6.204 -13.006 1.00 97.19 68 THR A O 1
ATOM 498 N N . TRP A 1 69 ? 22.471 7.255 -11.042 1.00 96.69 69 TRP A N 1
ATOM 499 C CA . TRP A 1 69 ? 23.723 7.882 -11.433 1.00 96.69 69 TRP A CA 1
ATOM 500 C C . TRP A 1 69 ? 24.855 6.859 -11.334 1.00 96.69 69 TRP A C 1
ATOM 502 O O . TRP A 1 69 ? 25.008 6.207 -10.301 1.00 96.69 69 TRP A O 1
ATOM 512 N N . ASN A 1 70 ? 25.622 6.696 -12.409 1.00 94.19 70 ASN A N 1
ATOM 513 C CA . ASN A 1 70 ? 26.710 5.731 -12.495 1.00 94.19 70 ASN A CA 1
ATOM 514 C C . ASN A 1 70 ? 28.018 6.462 -12.771 1.00 94.19 70 ASN A C 1
ATOM 516 O O . ASN A 1 70 ? 28.125 7.168 -13.771 1.00 94.19 70 ASN A O 1
ATOM 520 N N . ASP A 1 71 ? 29.017 6.203 -11.933 1.00 93.38 71 ASP A N 1
ATOM 521 C CA . ASP A 1 71 ? 30.391 6.650 -12.137 1.00 93.38 71 ASP A CA 1
ATOM 522 C C . ASP A 1 71 ? 31.276 5.424 -12.386 1.00 93.38 71 ASP A C 1
ATOM 524 O O . ASP A 1 71 ? 31.488 4.588 -11.503 1.00 93.38 71 ASP A O 1
ATOM 528 N N . ALA A 1 72 ? 31.784 5.288 -13.608 1.00 86.81 72 ALA A N 1
ATOM 529 C CA . ALA A 1 72 ? 32.620 4.176 -14.034 1.00 86.81 72 ALA A CA 1
ATOM 530 C C . ALA A 1 72 ? 34.062 4.645 -14.258 1.00 86.81 72 ALA A C 1
ATOM 532 O O . ALA A 1 72 ? 34.359 5.435 -15.153 1.00 86.81 72 ALA A O 1
ATOM 533 N N . ASN A 1 73 ? 34.989 4.107 -13.465 1.00 86.25 73 ASN A N 1
ATOM 534 C CA . ASN A 1 73 ? 36.422 4.308 -13.669 1.00 86.25 73 ASN A CA 1
ATOM 535 C C . ASN A 1 73 ? 36.982 3.170 -14.523 1.00 86.25 73 ASN A C 1
ATOM 537 O O . ASN A 1 73 ? 37.248 2.075 -14.019 1.00 86.25 73 ASN A O 1
ATOM 541 N N . LEU A 1 74 ? 37.174 3.424 -15.816 1.00 79.88 74 LEU A N 1
ATOM 542 C CA . LEU A 1 74 ? 37.764 2.458 -16.733 1.00 79.88 74 LEU A CA 1
ATOM 543 C C . LEU A 1 74 ? 39.289 2.594 -16.720 1.00 79.88 74 LEU A C 1
ATOM 545 O O . LEU A 1 74 ? 39.846 3.663 -16.975 1.00 79.88 74 LEU A O 1
ATOM 549 N N . LYS A 1 75 ? 39.979 1.483 -16.448 1.00 79.19 75 LYS A N 1
ATOM 550 C CA . LYS A 1 75 ? 41.429 1.341 -16.646 1.00 79.19 75 LYS A CA 1
ATOM 551 C C . LYS A 1 75 ? 41.656 0.444 -17.864 1.00 79.19 75 LYS A C 1
ATOM 553 O O . LYS A 1 75 ? 41.643 -0.778 -17.708 1.00 79.19 75 LYS A O 1
ATOM 558 N N . PRO A 1 76 ? 41.813 0.996 -19.080 1.00 72.12 76 PRO A N 1
ATOM 559 C CA . PRO A 1 76 ? 42.034 0.169 -20.254 1.00 72.12 76 PRO A CA 1
ATOM 560 C C . PRO A 1 76 ? 43.439 -0.447 -20.185 1.00 72.12 76 PRO A C 1
ATOM 562 O O . PRO A 1 76 ? 44.420 0.249 -19.927 1.00 72.12 76 PRO A O 1
ATOM 565 N N . GLY A 1 77 ? 43.554 -1.757 -20.412 1.00 78.25 77 GLY A N 1
ATOM 566 C CA . GLY A 1 77 ? 44.857 -2.416 -20.539 1.00 78.25 77 GLY A CA 1
ATOM 567 C C . GLY A 1 77 ? 45.636 -1.917 -21.766 1.00 78.25 77 GLY A C 1
ATOM 568 O O . GLY A 1 77 ? 45.042 -1.456 -22.739 1.00 78.25 77 GLY A O 1
ATOM 569 N N . GLY A 1 78 ? 46.970 -2.024 -21.733 1.00 76.06 78 GLY A N 1
ATOM 570 C C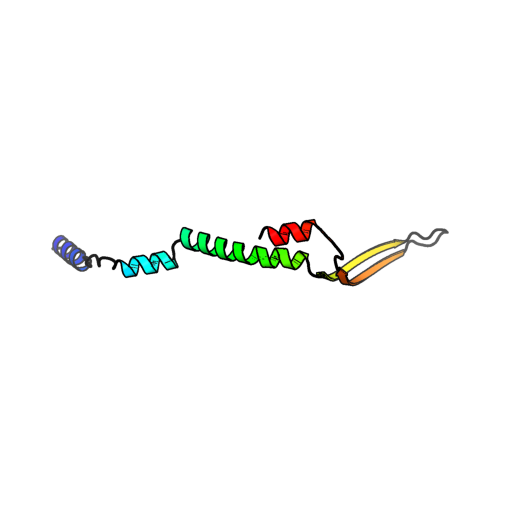A . GLY A 1 78 ? 47.828 -1.731 -22.893 1.00 76.06 78 GLY A CA 1
ATOM 571 C C . GLY A 1 78 ? 48.340 -0.288 -23.014 1.00 76.06 78 GLY A C 1
ATOM 572 O O . GLY A 1 78 ? 48.537 0.189 -24.125 1.00 76.06 78 GLY A O 1
ATOM 573 N N . GLY A 1 79 ? 48.560 0.418 -21.899 1.00 66.25 79 GLY A N 1
ATOM 574 C CA . GLY A 1 79 ? 49.229 1.733 -21.904 1.00 66.25 79 GLY A CA 1
ATOM 575 C C . GLY A 1 79 ? 48.330 2.930 -22.237 1.00 66.25 79 GLY A C 1
ATOM 576 O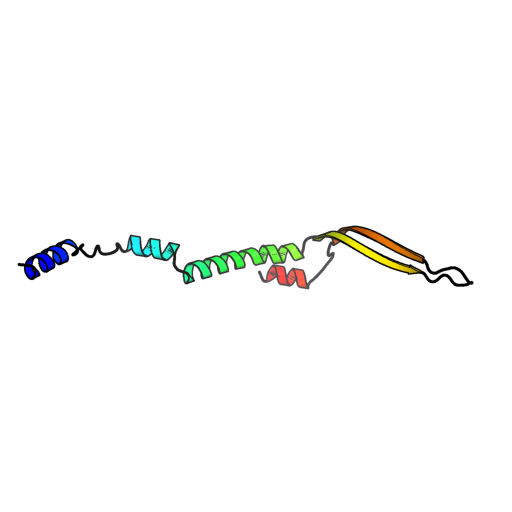 O . GLY A 1 79 ? 48.829 4.031 -22.458 1.00 66.25 79 GLY A O 1
ATOM 577 N N . ARG A 1 80 ? 47.008 2.740 -22.260 1.00 70.25 80 ARG A N 1
ATOM 578 C CA . ARG A 1 80 ? 46.033 3.832 -22.379 1.00 70.25 80 ARG A CA 1
ATOM 579 C C . ARG A 1 80 ? 45.822 4.520 -21.027 1.00 70.25 80 ARG A C 1
ATOM 581 O O . ARG A 1 80 ? 45.854 3.870 -19.984 1.00 70.25 80 ARG A O 1
ATOM 588 N N . LEU A 1 81 ? 45.590 5.833 -21.056 1.00 74.00 81 LEU A N 1
ATOM 589 C CA . LEU A 1 81 ? 45.275 6.614 -19.858 1.00 74.00 81 LEU A CA 1
ATOM 590 C C . LEU A 1 81 ? 43.924 6.162 -19.259 1.00 74.00 81 LEU A C 1
ATOM 592 O O . LEU A 1 81 ? 43.025 5.801 -20.023 1.00 74.00 81 LEU A O 1
ATOM 596 N N . PRO A 1 82 ? 43.764 6.173 -17.920 1.00 74.56 82 PRO A N 1
ATOM 597 C CA . PRO A 1 82 ? 42.475 5.924 -17.278 1.00 74.56 82 PRO A CA 1
ATOM 598 C C . PRO A 1 82 ? 41.425 6.935 -17.750 1.00 74.56 82 PRO A C 1
ATOM 600 O O . PRO A 1 82 ? 41.736 8.116 -17.913 1.00 74.56 82 PRO A O 1
ATOM 603 N N . THR A 1 83 ? 40.185 6.489 -17.934 1.00 78.94 83 THR A N 1
ATOM 604 C CA . THR A 1 83 ? 39.058 7.356 -18.305 1.00 78.94 83 THR A CA 1
ATOM 605 C C . THR A 1 83 ? 37.932 7.174 -17.298 1.00 78.94 83 THR A C 1
ATOM 607 O O . THR A 1 83 ? 37.568 6.046 -16.959 1.00 78.94 83 THR A O 1
ATOM 610 N N . THR A 1 84 ? 37.403 8.291 -16.804 1.00 81.75 84 THR A N 1
ATOM 611 C CA . THR A 1 84 ? 36.223 8.317 -15.941 1.00 81.75 84 THR A CA 1
ATOM 612 C C . THR A 1 84 ? 35.022 8.673 -16.800 1.00 81.75 84 THR A C 1
ATOM 614 O O . THR A 1 84 ? 34.980 9.753 -17.382 1.00 81.75 84 THR A O 1
ATOM 617 N N . GLU A 1 85 ? 34.060 7.763 -16.871 1.00 86.50 85 GLU A N 1
ATOM 618 C CA . GLU A 1 85 ? 32.782 7.973 -17.542 1.00 86.50 85 GLU A CA 1
ATOM 619 C C . GLU A 1 85 ? 31.702 8.092 -16.474 1.00 86.50 85 GLU A C 1
ATOM 621 O O . GLU A 1 85 ? 31.595 7.232 -15.599 1.00 86.50 85 GLU A O 1
ATOM 626 N N . SER A 1 86 ? 30.904 9.153 -16.538 1.00 91.62 86 SER A N 1
ATOM 627 C CA . SER A 1 86 ? 29.742 9.322 -15.664 1.00 91.62 86 SER A CA 1
ATOM 628 C C . SER A 1 86 ? 28.496 9.448 -16.521 1.00 91.62 86 SER A C 1
ATOM 630 O O . SER A 1 86 ? 28.487 10.170 -17.519 1.00 91.62 86 SER A O 1
ATOM 632 N N . TYR A 1 87 ? 27.457 8.698 -16.176 1.00 92.75 87 TYR A N 1
ATOM 633 C CA . TYR A 1 87 ? 26.206 8.699 -16.919 1.00 92.75 87 TYR A CA 1
ATOM 634 C C . TYR A 1 87 ? 25.028 8.391 -16.006 1.00 92.75 87 TYR A C 1
ATOM 636 O O . TYR A 1 87 ? 25.130 7.657 -15.022 1.00 92.75 87 TYR A O 1
ATOM 644 N N . ASN A 1 88 ? 23.873 8.941 -16.364 1.00 95.94 88 ASN A N 1
ATOM 645 C CA . ASN A 1 88 ? 22.632 8.654 -15.670 1.00 95.94 88 ASN A CA 1
ATOM 646 C C . ASN A 1 88 ? 21.843 7.580 -16.426 1.00 95.94 88 ASN A C 1
ATOM 648 O O . ASN A 1 88 ? 21.574 7.726 -17.619 1.00 95.94 88 ASN A O 1
ATOM 652 N N . SER A 1 89 ? 21.462 6.518 -15.724 1.00 95.94 89 SER A N 1
ATOM 653 C CA . SER A 1 89 ? 20.612 5.446 -16.235 1.00 95.94 89 SER A CA 1
ATOM 654 C C . SER A 1 89 ? 19.198 5.633 -15.717 1.00 95.94 89 SER A C 1
ATOM 656 O O . SER A 1 89 ? 19.005 5.814 -14.522 1.00 95.94 89 SER A O 1
ATOM 658 N N . ASN A 1 90 ? 18.201 5.548 -16.593 1.00 97.31 90 ASN A N 1
ATOM 659 C CA . ASN A 1 90 ? 16.796 5.596 -16.197 1.00 97.31 90 ASN A CA 1
ATOM 660 C C . ASN A 1 90 ? 16.100 4.321 -16.662 1.00 97.31 90 ASN A C 1
ATOM 662 O O . ASN A 1 90 ? 16.289 3.898 -17.803 1.00 97.31 90 ASN A O 1
ATOM 666 N N . GLY A 1 91 ? 15.305 3.721 -15.787 1.00 96.44 91 GLY A N 1
ATOM 667 C CA . GLY A 1 91 ? 14.542 2.515 -16.067 1.00 96.44 91 GLY A CA 1
ATOM 668 C C . GLY A 1 91 ? 13.077 2.714 -15.721 1.00 96.44 91 GLY A C 1
ATOM 669 O O . GLY A 1 91 ? 12.750 3.306 -14.697 1.00 96.44 91 GLY A O 1
ATOM 670 N N . TYR A 1 92 ? 12.193 2.192 -16.565 1.00 97.44 92 TYR A N 1
ATOM 671 C CA . TYR A 1 92 ? 10.755 2.149 -16.314 1.00 97.44 92 TYR A CA 1
ATOM 672 C C . TYR A 1 92 ? 10.235 0.778 -16.735 1.00 97.44 92 TYR A C 1
ATOM 674 O O . TYR A 1 92 ? 10.692 0.225 -17.738 1.00 97.44 92 TYR A O 1
ATOM 682 N N . GLY A 1 93 ? 9.281 0.228 -15.997 1.00 97.44 93 GLY A N 1
ATOM 683 C CA . GLY A 1 93 ? 8.706 -1.079 -16.282 1.00 97.44 93 GLY A CA 1
ATOM 684 C C . GLY A 1 93 ? 7.279 -1.188 -15.774 1.00 97.44 93 GLY A C 1
ATOM 685 O O . GLY A 1 93 ? 6.900 -0.529 -14.811 1.00 97.44 93 GLY A O 1
ATOM 686 N N . VAL A 1 94 ? 6.493 -2.024 -16.447 1.00 97.44 94 VAL A N 1
ATOM 687 C CA . VAL A 1 94 ? 5.150 -2.419 -16.018 1.00 97.44 94 VAL A CA 1
ATOM 688 C C . VAL A 1 94 ? 5.092 -3.938 -16.035 1.00 97.44 94 VAL A C 1
ATOM 690 O O . VAL A 1 94 ? 5.553 -4.565 -16.990 1.00 97.44 94 VAL A O 1
ATOM 693 N N . GLN A 1 95 ? 4.538 -4.538 -14.987 1.00 97.19 95 GLN A N 1
ATOM 694 C CA . GLN A 1 95 ? 4.495 -5.984 -14.804 1.00 97.19 95 GLN A CA 1
ATOM 695 C C . GLN A 1 95 ? 3.075 -6.416 -14.446 1.00 97.19 95 GLN A C 1
ATOM 697 O O . GLN A 1 95 ? 2.496 -5.936 -13.476 1.00 97.19 95 GLN A O 1
ATOM 702 N N . LEU A 1 96 ? 2.524 -7.356 -15.215 1.00 95.88 96 LEU A N 1
ATOM 703 C CA . LEU A 1 96 ? 1.249 -8.011 -14.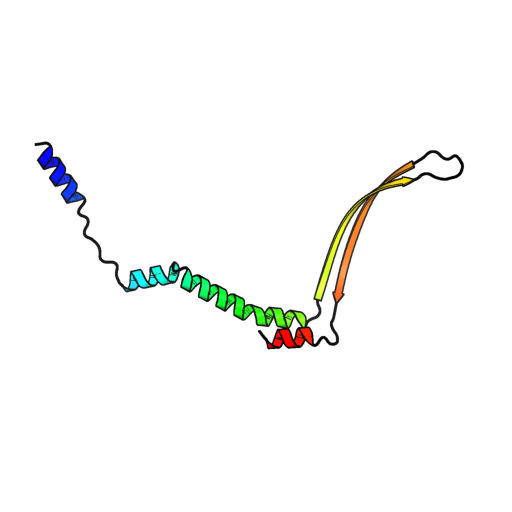926 1.00 95.88 96 LEU A CA 1
ATOM 704 C C . LEU A 1 96 ? 1.528 -9.431 -14.430 1.00 95.88 96 LEU A C 1
ATOM 706 O O . LEU A 1 96 ? 2.096 -10.245 -15.155 1.00 95.88 96 LEU A O 1
ATOM 710 N N . THR A 1 97 ? 1.098 -9.741 -13.210 1.00 94.06 97 THR A N 1
ATOM 711 C CA . THR A 1 97 ? 1.219 -11.074 -12.610 1.00 94.06 97 THR A CA 1
ATOM 712 C C . THR A 1 97 ? -0.163 -11.664 -12.383 1.00 94.06 97 THR A C 1
ATOM 714 O O . THR A 1 97 ? -0.928 -11.161 -11.563 1.00 94.06 97 THR A O 1
ATOM 717 N N . GLN A 1 98 ? -0.482 -12.762 -13.074 1.00 92.56 98 GLN A N 1
ATOM 718 C CA . GLN A 1 98 ? -1.719 -13.511 -12.863 1.00 92.56 98 GLN A CA 1
ATOM 719 C C . GLN A 1 98 ? -1.427 -14.860 -12.191 1.00 92.56 98 GLN A C 1
ATOM 721 O O . GLN A 1 98 ? -0.761 -15.712 -12.784 1.00 92.56 98 GLN A O 1
ATOM 726 N N . PRO A 1 99 ? -1.934 -15.099 -10.971 1.00 88.06 99 PRO A N 1
ATOM 727 C CA . PRO A 1 99 ? -1.852 -16.416 -10.361 1.00 88.06 99 PRO A CA 1
ATOM 728 C C . PRO A 1 99 ? -2.826 -17.383 -11.052 1.00 88.06 99 PRO A C 1
ATOM 730 O O . PRO A 1 99 ? -4.025 -17.128 -11.087 1.00 88.06 99 PRO A O 1
ATOM 733 N N . LEU A 1 100 ? -2.330 -18.516 -11.562 1.00 89.69 100 LEU A N 1
ATOM 734 C CA . LEU A 1 100 ? -3.194 -19.576 -12.109 1.00 89.69 100 LEU A CA 1
ATOM 735 C C . LEU A 1 100 ? -3.858 -20.397 -10.993 1.00 89.69 100 LEU A C 1
ATOM 737 O O . LEU A 1 100 ? -5.036 -20.728 -11.072 1.00 89.69 100 LEU A O 1
ATOM 741 N N . PHE A 1 101 ? -3.111 -20.701 -9.928 1.00 90.56 101 PHE A N 1
ATOM 742 C CA . PHE A 1 101 ? -3.634 -21.346 -8.725 1.00 90.56 101 PHE A CA 1
ATOM 743 C C . PHE A 1 101 ? -2.726 -21.076 -7.520 1.00 90.56 101 PHE A C 1
ATOM 745 O O . PHE A 1 101 ? -1.522 -21.325 -7.583 1.00 90.56 101 PHE A O 1
ATOM 752 N N . ARG A 1 102 ? -3.296 -20.579 -6.411 1.00 89.06 102 ARG A N 1
ATOM 753 C CA . ARG A 1 102 ? -2.589 -20.369 -5.132 1.00 89.06 102 ARG A CA 1
ATOM 754 C C . ARG A 1 102 ? -3.519 -20.629 -3.946 1.00 89.06 102 ARG A C 1
ATOM 756 O O . ARG A 1 102 ? -4.341 -19.784 -3.598 1.00 89.06 102 ARG A O 1
ATOM 763 N N . TRP A 1 103 ? -3.362 -21.782 -3.294 1.00 91.69 103 TRP A N 1
ATOM 764 C CA . TRP A 1 103 ? -4.214 -22.189 -2.166 1.00 91.69 103 TRP A CA 1
ATOM 765 C C . TRP A 1 103 ? -4.182 -21.209 -0.985 1.00 91.69 103 TRP A C 1
ATOM 767 O O . TRP A 1 103 ? -5.218 -20.921 -0.396 1.00 91.69 103 TRP A O 1
ATOM 777 N N . GLN A 1 104 ? -3.015 -20.635 -0.681 1.00 90.06 104 GLN A N 1
ATOM 778 C CA . GLN A 1 104 ? -2.865 -19.645 0.391 1.00 90.06 104 GLN A CA 1
ATOM 779 C C . GLN A 1 104 ? -3.810 -18.444 0.214 1.00 90.06 104 GLN A C 1
ATOM 781 O O . GLN A 1 104 ? -4.505 -18.069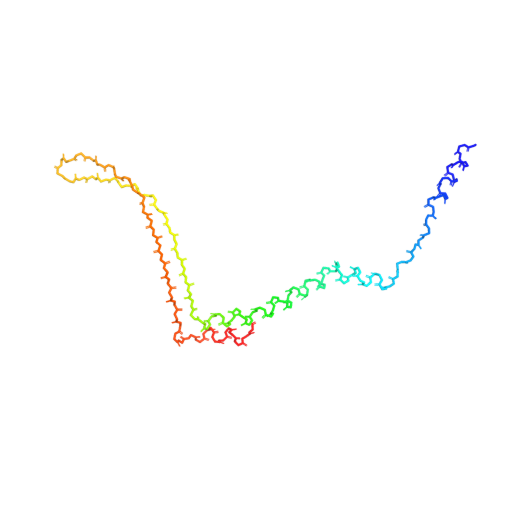 1.154 1.00 90.06 104 GLN A O 1
ATOM 786 N N . ASN A 1 105 ? -3.892 -17.894 -1.001 1.00 90.06 105 ASN A N 1
ATOM 787 C CA . ASN A 1 105 ? -4.740 -16.738 -1.301 1.00 90.06 105 ASN A CA 1
ATOM 788 C C . ASN A 1 105 ? -6.232 -17.099 -1.157 1.00 90.06 105 ASN A C 1
ATOM 790 O O . ASN A 1 105 ? -7.034 -16.288 -0.700 1.00 90.06 105 ASN A O 1
ATOM 794 N N . TRP A 1 106 ? -6.602 -18.340 -1.490 1.00 89.75 106 TRP A N 1
ATOM 795 C CA . TRP A 1 106 ? -7.966 -18.850 -1.330 1.00 89.75 106 TRP A CA 1
ATOM 796 C C . TRP A 1 106 ? -8.378 -18.995 0.136 1.00 89.75 106 TRP A C 1
ATOM 798 O O . TRP A 1 106 ? -9.488 -18.624 0.517 1.00 89.75 106 TRP A O 1
ATOM 808 N N . VAL A 1 107 ? -7.477 -19.517 0.969 1.00 90.31 107 VAL A N 1
ATOM 809 C CA . VAL A 1 107 ? -7.696 -19.625 2.416 1.00 90.31 107 VAL A CA 1
ATOM 810 C C . VAL A 1 107 ? -7.837 -18.237 3.038 1.00 90.31 107 VAL A C 1
ATOM 812 O O . VAL A 1 107 ? -8.765 -18.019 3.810 1.00 90.31 107 VAL A O 1
ATOM 815 N N . GLN A 1 108 ? -6.981 -17.290 2.653 1.00 87.50 108 GLN A N 1
ATOM 816 C CA . GLN A 1 108 ? -7.028 -15.917 3.153 1.00 87.50 108 GLN A CA 1
ATOM 817 C C . GLN A 1 108 ? -8.333 -15.204 2.769 1.00 87.50 108 GLN A C 1
ATOM 819 O O . GLN A 1 108 ? -8.963 -14.595 3.622 1.00 87.50 108 GLN A O 1
ATOM 824 N N . PHE A 1 109 ? -8.809 -15.363 1.530 1.00 88.19 109 PHE A N 1
ATOM 825 C CA . PHE A 1 109 ? -10.115 -14.843 1.110 1.00 88.19 109 PHE A CA 1
ATOM 826 C C . PHE A 1 109 ? -11.286 -15.421 1.923 1.00 88.19 109 PHE A C 1
ATOM 828 O O . PHE A 1 109 ? -12.228 -14.702 2.246 1.00 88.19 109 PHE A O 1
ATOM 835 N N . LYS A 1 110 ? -11.234 -16.712 2.275 1.00 88.00 110 LYS A N 1
ATOM 836 C CA . LYS A 1 110 ? -12.282 -17.362 3.078 1.00 88.00 110 LYS A CA 1
ATOM 837 C C . LYS A 1 110 ? -12.290 -16.944 4.547 1.00 88.00 110 LYS A C 1
ATOM 839 O O . LYS A 1 110 ? -13.322 -17.098 5.192 1.00 88.00 110 LYS A O 1
ATOM 844 N N . GLN A 1 111 ? -11.158 -16.494 5.081 1.00 82.25 111 GLN A N 1
ATOM 845 C CA . GLN A 1 111 ? -11.025 -16.156 6.499 1.00 82.25 111 GLN A CA 1
ATOM 846 C C . GLN A 1 111 ? -11.511 -14.745 6.840 1.00 82.25 111 GLN A C 1
ATOM 848 O O . GLN A 1 111 ? -11.732 -14.488 8.021 1.00 82.25 111 GLN A O 1
ATOM 853 N N . GLY A 1 112 ? -11.752 -13.890 5.837 1.00 67.75 112 GLY A N 1
ATOM 854 C CA . GLY A 1 112 ? -12.143 -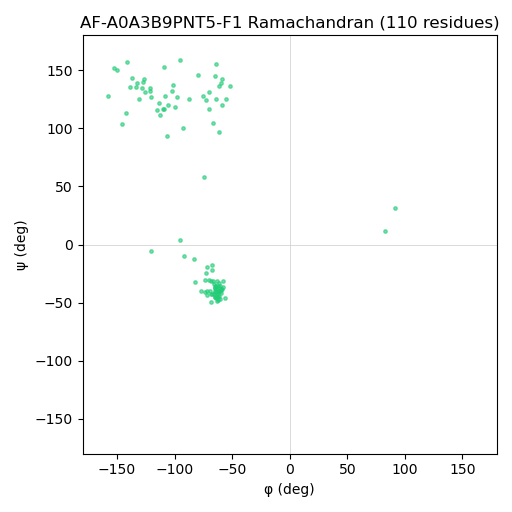12.499 6.068 1.00 67.75 112 GLY A CA 1
ATOM 855 C C . GLY A 1 112 ? -10.957 -11.711 6.573 1.00 67.75 112 GLY A C 1
ATOM 856 O O . GLY A 1 112 ? -10.792 -11.549 7.804 1.00 67.75 112 GLY A O 1
#